Protein AF-A0A7X6PWD3-F1 (afdb_monomer_lite)

pLDDT: mean 78.18, std 14.81, range [37.94, 95.38]

Foldseek 3Di:
DDPVQVCCCPPVVHHDAAEDEPVCVCCVQPVCCLPPFVAGGDYWYFYPPPPPDDPVVVVCRQQPAATPPPRHRNVVSVCCRRPPDDDPRNPDDDHNDPVSNPPDDDDPPPPD

Radius of gyration: 16.28 Å; chains: 1; bounding box: 38×36×44 Å

Sequence (112 aa):
MSRNCKQLEQQYRIPSLGGSAANIIDYALNYNFKYTNGSPIRYIGCPFPVAGQPQAVHHKYVFESRDVVSGKPMMQAFIDALTSPLTEQEKYSGPVSKAEAAKEPVEPRLIG

Structure (mmCIF, N/CA/C/O backbone):
data_AF-A0A7X6PWD3-F1
#
_entry.id   AF-A0A7X6PWD3-F1
#
loop_
_atom_site.group_PDB
_atom_site.id
_atom_site.type_symbol
_atom_site.label_atom_id
_atom_site.label_alt_id
_atom_site.label_comp_id
_atom_site.label_asym_id
_atom_site.label_entity_id
_atom_site.label_seq_id
_atom_site.pdbx_PDB_ins_code
_atom_site.Cartn_x
_atom_site.Cartn_y
_atom_site.Cartn_z
_atom_site.occupancy
_atom_site.B_iso_or_equiv
_atom_site.auth_seq_id
_atom_site.auth_comp_id
_atom_site.auth_asym_id
_atom_site.auth_atom_id
_atom_site.pdbx_PDB_model_num
ATOM 1 N N . MET A 1 1 ? -2.587 5.049 -9.979 1.00 60.12 1 MET A N 1
ATOM 2 C CA . MET A 1 1 ? -2.666 6.302 -9.194 1.00 60.12 1 MET A CA 1
ATOM 3 C C . MET A 1 1 ? -3.590 7.282 -9.889 1.00 60.12 1 MET A C 1
ATOM 5 O O . MET A 1 1 ? -3.557 7.356 -11.112 1.00 60.12 1 MET A O 1
ATOM 9 N N . SER A 1 2 ? -4.453 7.977 -9.145 1.00 61.50 2 SER A N 1
ATOM 10 C CA . SER A 1 2 ? -5.419 8.908 -9.743 1.00 61.50 2 SER A CA 1
ATOM 11 C C . SER A 1 2 ? -4.719 10.145 -10.324 1.00 61.50 2 SER A C 1
ATOM 13 O O . SER A 1 2 ? -3.634 10.517 -9.877 1.00 61.50 2 SER A O 1
ATOM 15 N N . ARG A 1 3 ? -5.359 10.830 -11.282 1.00 64.06 3 ARG A N 1
ATOM 16 C CA . ARG A 1 3 ? -4.890 12.130 -11.804 1.00 64.06 3 ARG A CA 1
ATOM 17 C C . ARG A 1 3 ? -4.671 13.157 -10.681 1.00 64.06 3 ARG A C 1
ATOM 19 O O . ARG A 1 3 ? -3.749 13.964 -10.762 1.00 64.06 3 ARG A O 1
ATOM 26 N N . ASN A 1 4 ? -5.473 13.073 -9.623 1.00 76.12 4 ASN A N 1
ATOM 27 C CA . ASN A 1 4 ? -5.450 13.998 -8.492 1.00 76.12 4 ASN A CA 1
ATOM 28 C C . ASN A 1 4 ? -4.209 13.798 -7.608 1.00 76.12 4 ASN A C 1
ATOM 30 O O . ASN A 1 4 ? -3.683 14.767 -7.071 1.00 76.12 4 ASN A O 1
ATOM 34 N N . CYS A 1 5 ? -3.688 12.569 -7.512 1.00 76.31 5 CYS A N 1
ATOM 35 C CA . CYS A 1 5 ? -2.472 12.266 -6.748 1.00 76.31 5 CYS A CA 1
ATOM 36 C C . CYS A 1 5 ? -1.264 13.058 -7.272 1.00 76.31 5 CYS A C 1
ATOM 38 O O . CYS A 1 5 ? -0.544 13.680 -6.498 1.00 76.31 5 CYS A O 1
ATOM 40 N N . LYS A 1 6 ? -1.108 13.127 -8.601 1.00 76.31 6 LYS A N 1
ATOM 41 C CA . LYS A 1 6 ? -0.026 13.890 -9.239 1.00 76.31 6 LYS A CA 1
ATOM 42 C C . LYS A 1 6 ? -0.104 15.381 -8.908 1.00 76.31 6 LYS A C 1
ATOM 44 O O . LYS A 1 6 ? 0.919 16.024 -8.700 1.00 76.31 6 LYS A O 1
ATOM 49 N N . GLN A 1 7 ? -1.316 15.930 -8.859 1.00 80.94 7 GLN A N 1
ATOM 50 C CA . GLN A 1 7 ? -1.524 17.331 -8.511 1.00 80.94 7 GLN A CA 1
ATOM 51 C C . GLN A 1 7 ? -1.147 17.607 -7.048 1.00 80.94 7 GLN A C 1
ATOM 53 O O . GLN A 1 7 ? -0.446 18.581 -6.780 1.00 80.94 7 GLN A O 1
ATOM 58 N N . LEU A 1 8 ? -1.563 16.736 -6.122 1.00 86.06 8 LEU A N 1
ATOM 59 C CA . LEU A 1 8 ? -1.222 16.836 -4.698 1.00 86.06 8 LEU A CA 1
ATOM 60 C C . LEU A 1 8 ? 0.294 16.834 -4.470 1.00 86.06 8 LEU A C 1
ATOM 62 O O . LEU A 1 8 ? 0.806 17.699 -3.761 1.00 86.06 8 LEU A O 1
ATOM 66 N N . GLU A 1 9 ? 1.015 15.933 -5.133 1.00 84.06 9 GLU A N 1
ATOM 67 C CA . GLU A 1 9 ? 2.469 15.830 -4.999 1.00 84.06 9 GLU A CA 1
ATOM 68 C C . GLU A 1 9 ? 3.200 17.021 -5.629 1.00 84.06 9 GLU A C 1
ATOM 70 O O . GLU A 1 9 ? 4.070 17.619 -4.999 1.00 84.06 9 GLU A O 1
ATOM 75 N N . GLN A 1 10 ? 2.847 17.398 -6.863 1.00 82.00 10 GLN A N 1
ATOM 76 C CA . GLN A 1 10 ? 3.604 18.403 -7.616 1.00 82.00 10 GLN A CA 1
ATOM 77 C C . GLN A 1 10 ? 3.282 19.842 -7.206 1.00 82.00 10 GLN A C 1
ATOM 79 O O . GLN A 1 10 ? 4.189 20.670 -7.128 1.00 82.00 10 GLN A O 1
ATOM 84 N N . GLN A 1 11 ? 2.006 20.160 -6.966 1.00 89.50 11 GLN A N 1
ATOM 85 C CA . GLN A 1 11 ? 1.575 21.532 -6.668 1.00 89.50 11 GLN A CA 1
ATOM 86 C C . GLN A 1 11 ? 1.573 21.820 -5.170 1.00 89.50 11 GLN A C 1
ATOM 88 O O . GLN A 1 11 ? 2.007 22.890 -4.751 1.00 89.50 11 GLN A O 1
ATOM 93 N N . TYR A 1 12 ? 1.104 20.865 -4.365 1.00 89.56 12 TYR A N 1
ATOM 94 C CA . TYR A 1 12 ? 0.889 21.070 -2.931 1.00 89.56 12 TYR A CA 1
ATOM 95 C C . TYR A 1 12 ? 1.946 20.399 -2.055 1.00 89.56 12 TYR A C 1
ATOM 97 O O . TYR A 1 12 ? 1.946 20.611 -0.845 1.00 89.56 12 TYR A O 1
ATOM 105 N N . ARG A 1 13 ? 2.865 19.623 -2.650 1.00 85.19 13 ARG A N 1
ATOM 106 C CA . ARG A 1 13 ? 3.916 18.875 -1.940 1.00 85.19 13 ARG A CA 1
ATOM 107 C C . ARG A 1 13 ? 3.355 17.943 -0.862 1.00 85.19 13 ARG A C 1
ATOM 109 O O . ARG A 1 13 ? 4.013 17.683 0.142 1.00 85.19 13 ARG A O 1
ATOM 116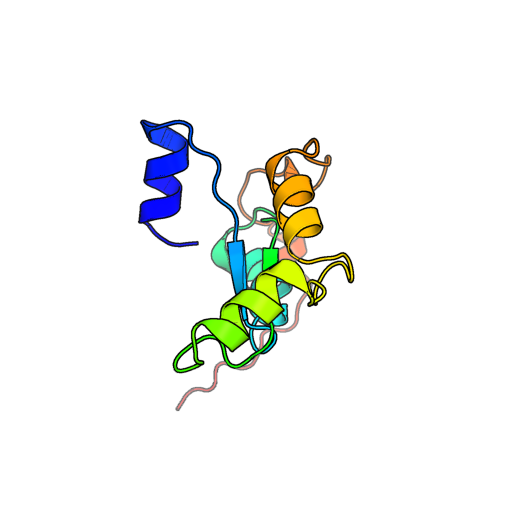 N N . ILE A 1 14 ? 2.138 17.441 -1.074 1.00 87.31 14 ILE A N 1
ATOM 117 C CA . ILE A 1 14 ? 1.510 16.453 -0.200 1.00 87.31 14 ILE A CA 1
ATOM 118 C C . ILE A 1 14 ? 1.863 15.070 -0.757 1.00 87.31 14 ILE A C 1
ATOM 120 O O . ILE A 1 14 ? 1.496 14.782 -1.900 1.00 87.31 14 ILE A O 1
ATOM 124 N N . PRO A 1 15 ? 2.570 14.217 0.005 1.00 83.62 15 PRO A N 1
ATOM 125 C CA . PRO A 1 15 ? 2.922 12.883 -0.458 1.00 83.62 15 PRO A CA 1
ATOM 126 C C . PRO A 1 15 ? 1.659 12.039 -0.637 1.00 83.62 15 PRO A C 1
ATOM 128 O O . PRO A 1 15 ? 0.723 12.122 0.163 1.00 83.62 15 PRO A O 1
ATOM 131 N N . SER A 1 16 ? 1.630 11.217 -1.684 1.00 85.81 16 SER A N 1
ATOM 132 C CA . SER A 1 16 ? 0.515 10.316 -1.951 1.00 85.81 16 SER A CA 1
ATOM 133 C C . SER A 1 16 ? 0.985 8.866 -2.044 1.00 85.81 16 SER A C 1
ATOM 135 O O . SER A 1 16 ? 2.141 8.584 -2.349 1.00 85.81 16 SER A O 1
ATOM 137 N N . LEU A 1 17 ? 0.085 7.934 -1.730 1.00 86.94 17 LEU A N 1
ATOM 138 C CA . LEU A 1 17 ? 0.376 6.504 -1.705 1.00 86.94 17 LEU A CA 1
ATOM 139 C C . LEU A 1 17 ? -0.664 5.730 -2.513 1.00 86.94 17 LEU A C 1
ATOM 141 O O . LEU A 1 17 ? -1.846 6.082 -2.528 1.00 86.94 17 LEU A O 1
ATOM 145 N N . GLY A 1 18 ? -0.226 4.648 -3.158 1.00 85.06 18 GLY A N 1
ATOM 146 C CA . GLY A 1 18 ? -1.120 3.695 -3.799 1.00 85.06 18 GLY A CA 1
ATOM 147 C C . GLY A 1 18 ? -1.838 2.816 -2.778 1.00 85.06 18 GLY A C 1
ATOM 148 O O . GLY A 1 18 ? -1.227 1.952 -2.160 1.00 85.06 18 GLY A O 1
ATOM 149 N N . GLY A 1 19 ? -3.149 2.992 -2.637 1.00 86.81 19 GLY A N 1
ATOM 150 C CA . GLY A 1 19 ? -4.021 2.029 -1.963 1.00 86.81 19 GLY A CA 1
ATOM 151 C C . GLY A 1 19 ? -4.733 1.152 -2.987 1.00 86.81 19 GLY A C 1
ATOM 152 O O . GLY A 1 19 ? -5.250 1.664 -3.982 1.00 86.81 19 GLY A O 1
ATOM 153 N N . SER A 1 20 ? -4.766 -0.158 -2.758 1.00 87.19 20 SER A N 1
ATOM 154 C CA . SER A 1 20 ? -5.459 -1.106 -3.631 1.00 87.19 20 SER A CA 1
ATOM 155 C C . SER A 1 20 ? -6.159 -2.189 -2.814 1.00 87.19 20 SER A C 1
ATOM 157 O O . SER A 1 20 ? -5.796 -2.449 -1.672 1.00 87.19 20 SER A O 1
ATOM 159 N N . ALA A 1 21 ? -7.190 -2.814 -3.373 1.00 86.19 21 ALA A N 1
ATOM 160 C CA . ALA A 1 21 ? -7.843 -3.941 -2.719 1.00 86.19 21 ALA A CA 1
ATOM 161 C C . ALA A 1 21 ? -7.043 -5.235 -2.937 1.00 86.19 21 ALA A C 1
ATOM 163 O O . ALA A 1 21 ? -6.393 -5.407 -3.970 1.00 86.19 21 ALA A O 1
ATOM 164 N N . ALA A 1 22 ? -7.121 -6.167 -1.986 1.00 86.50 22 ALA A N 1
ATOM 165 C CA . ALA A 1 22 ? -6.344 -7.408 -1.998 1.00 86.50 22 ALA A CA 1
ATOM 166 C C . ALA A 1 22 ? -6.516 -8.243 -3.281 1.00 86.50 22 ALA A C 1
ATOM 168 O O . ALA A 1 22 ? -5.589 -8.922 -3.700 1.00 86.50 22 ALA A O 1
ATOM 169 N N . ASN A 1 23 ? -7.671 -8.164 -3.943 1.00 85.62 23 ASN A N 1
ATOM 170 C CA . ASN A 1 23 ? -7.951 -8.900 -5.177 1.00 85.62 23 ASN A CA 1
ATOM 171 C C . ASN A 1 23 ? -7.270 -8.325 -6.435 1.00 85.62 23 ASN A C 1
ATOM 173 O O . ASN A 1 23 ? -7.212 -9.013 -7.448 1.00 85.62 23 ASN A O 1
ATOM 177 N N . ILE A 1 24 ? -6.780 -7.082 -6.398 1.00 84.38 24 ILE A N 1
ATOM 178 C CA . ILE A 1 24 ? -6.121 -6.414 -7.537 1.00 84.38 24 ILE A CA 1
ATOM 179 C C . ILE A 1 24 ? -4.704 -5.922 -7.199 1.00 84.38 24 ILE A C 1
ATOM 181 O O . ILE A 1 24 ? -4.079 -5.213 -7.989 1.00 84.38 24 ILE A O 1
ATOM 185 N N . ILE A 1 25 ? -4.190 -6.265 -6.015 1.00 85.75 25 ILE A N 1
ATOM 186 C CA . ILE A 1 25 ? -2.871 -5.821 -5.552 1.00 85.75 25 ILE A CA 1
ATOM 187 C C . ILE A 1 25 ? -1.743 -6.402 -6.409 1.00 85.75 25 ILE A C 1
ATOM 189 O O . ILE A 1 25 ? -0.799 -5.690 -6.731 1.00 85.75 25 ILE A O 1
ATOM 193 N N . ASP A 1 26 ? -1.887 -7.649 -6.859 1.00 84.69 26 ASP A N 1
ATOM 194 C CA . ASP A 1 26 ? -0.898 -8.315 -7.708 1.00 84.69 26 ASP A CA 1
ATOM 195 C C . ASP A 1 26 ? -0.767 -7.625 -9.074 1.00 84.69 26 ASP A C 1
ATOM 197 O O . ASP A 1 26 ? 0.331 -7.301 -9.527 1.00 84.69 26 ASP A O 1
ATOM 201 N N . TYR A 1 27 ? -1.903 -7.255 -9.671 1.00 82.19 27 TYR A N 1
ATOM 202 C CA . TYR A 1 27 ? -1.935 -6.416 -10.868 1.00 82.19 27 TYR A CA 1
ATOM 203 C C . TYR A 1 27 ? -1.256 -5.055 -10.631 1.00 82.19 27 TYR A C 1
ATOM 205 O O . TYR A 1 27 ? -0.493 -4.575 -11.473 1.00 82.19 27 TYR A O 1
ATOM 213 N N . ALA A 1 28 ? -1.508 -4.422 -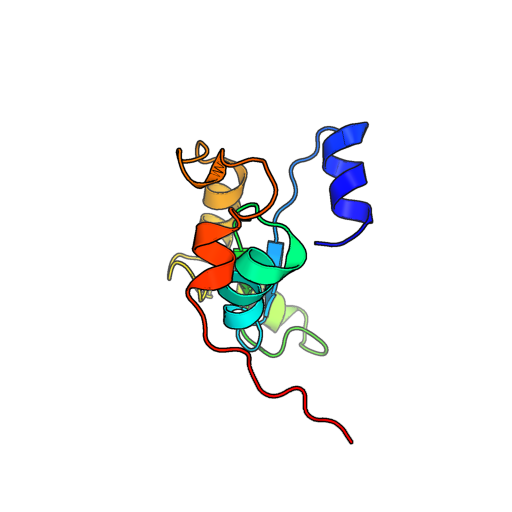9.481 1.00 78.62 28 ALA A N 1
ATOM 214 C CA . ALA A 1 28 ? -0.930 -3.122 -9.149 1.00 78.62 28 ALA A CA 1
ATOM 215 C C . ALA A 1 28 ? 0.595 -3.173 -8.946 1.00 78.62 28 ALA A C 1
ATOM 217 O O . ALA A 1 28 ? 1.278 -2.225 -9.334 1.00 78.62 28 ALA A O 1
ATOM 218 N N . LEU A 1 29 ? 1.119 -4.263 -8.378 1.00 79.69 29 LEU A N 1
ATOM 219 C CA . LEU A 1 29 ? 2.551 -4.460 -8.145 1.00 79.69 29 LEU A CA 1
ATOM 220 C C . LEU A 1 29 ? 3.293 -4.877 -9.418 1.00 79.69 29 LEU A C 1
ATOM 222 O O . LEU A 1 29 ? 4.348 -4.325 -9.717 1.00 79.69 29 LEU A O 1
ATOM 226 N N . ASN A 1 30 ? 2.738 -5.820 -10.182 1.00 79.12 30 ASN A N 1
ATOM 227 C CA . ASN A 1 30 ? 3.446 -6.450 -11.293 1.00 79.12 30 ASN A CA 1
ATOM 228 C C . ASN A 1 30 ? 3.099 -5.820 -12.641 1.00 79.12 30 ASN A C 1
ATOM 230 O O . ASN A 1 30 ? 3.981 -5.342 -13.353 1.00 79.12 30 ASN A O 1
ATOM 234 N N . TYR A 1 31 ? 1.817 -5.792 -13.001 1.00 73.94 31 TYR A N 1
ATOM 235 C CA . TYR A 1 31 ? 1.398 -5.347 -14.330 1.00 73.94 31 TYR A CA 1
ATOM 236 C C . TYR A 1 31 ? 1.561 -3.833 -14.497 1.00 73.94 31 TYR A C 1
ATOM 238 O O . TYR A 1 31 ? 2.120 -3.360 -15.484 1.00 73.94 31 TYR A O 1
ATOM 246 N N . ASN A 1 32 ? 1.114 -3.054 -13.511 1.00 68.00 32 ASN A N 1
ATOM 247 C CA . ASN A 1 32 ? 1.161 -1.593 -13.584 1.00 68.00 32 ASN A CA 1
ATOM 248 C C . ASN A 1 32 ? 2.604 -1.056 -13.618 1.00 68.00 32 ASN A C 1
ATOM 250 O O . ASN A 1 32 ? 2.889 -0.100 -14.343 1.00 68.00 32 ASN A O 1
ATOM 254 N N . PHE A 1 33 ? 3.514 -1.706 -12.884 1.00 67.38 33 PHE A N 1
ATOM 255 C CA . PHE A 1 33 ? 4.942 -1.408 -12.946 1.00 67.38 33 PHE A CA 1
ATOM 256 C C . PHE A 1 33 ? 5.518 -1.695 -14.338 1.00 67.38 33 PHE A C 1
ATOM 258 O O . PHE A 1 33 ? 6.113 -0.814 -14.958 1.00 67.38 33 PHE A O 1
ATOM 265 N N . LYS A 1 34 ? 5.284 -2.907 -14.858 1.00 65.88 34 LYS A N 1
ATOM 266 C CA . LYS A 1 34 ? 5.877 -3.378 -16.118 1.00 65.88 34 LYS A CA 1
ATOM 267 C C . LYS A 1 34 ? 5.339 -2.670 -17.362 1.00 65.88 34 LYS A C 1
ATOM 269 O O . LYS A 1 34 ? 6.105 -2.411 -18.284 1.00 65.88 34 LYS A O 1
ATOM 274 N N . TYR A 1 35 ? 4.043 -2.363 -17.401 1.00 63.16 35 TYR A N 1
ATOM 275 C CA . TYR A 1 35 ? 3.366 -1.968 -18.643 1.00 63.16 35 TYR A CA 1
ATOM 276 C C . TYR A 1 35 ? 2.849 -0.529 -18.665 1.00 63.16 35 TYR A C 1
ATOM 278 O O . TYR A 1 35 ? 2.548 -0.018 -19.743 1.00 63.16 35 TYR A O 1
ATOM 286 N N . THR A 1 36 ? 2.759 0.144 -17.514 1.00 60.78 36 THR A N 1
ATOM 287 C CA . THR A 1 36 ? 2.121 1.467 -17.442 1.00 60.78 36 THR A CA 1
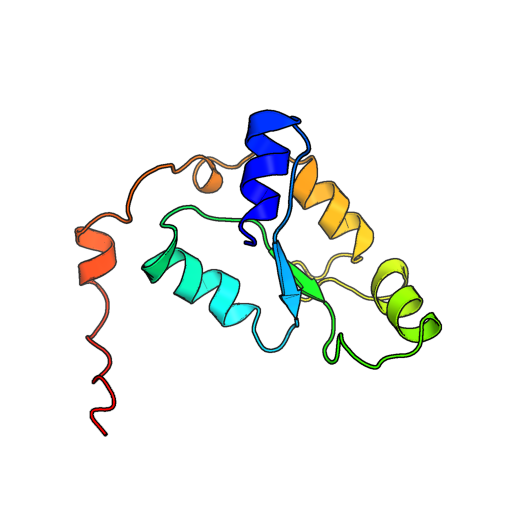ATOM 288 C C . THR A 1 36 ? 3.083 2.564 -17.016 1.00 60.78 36 THR A C 1
ATOM 290 O O . THR A 1 36 ? 3.222 3.556 -17.728 1.00 60.78 36 THR A O 1
ATOM 293 N N . ASN A 1 37 ? 3.696 2.449 -15.833 1.00 60.47 37 ASN A N 1
ATOM 294 C CA . ASN A 1 37 ? 4.387 3.586 -15.220 1.00 60.47 37 ASN A CA 1
ATOM 295 C C . ASN A 1 37 ? 5.921 3.508 -15.299 1.00 60.47 37 ASN A C 1
ATOM 297 O O . ASN A 1 37 ? 6.556 4.556 -15.254 1.00 60.47 37 ASN A O 1
ATOM 301 N N . GLY A 1 38 ? 6.504 2.306 -15.396 1.00 56.47 38 GLY A N 1
ATOM 302 C CA . GLY A 1 38 ? 7.946 2.065 -15.318 1.00 56.47 38 GLY A CA 1
ATOM 303 C C . GLY A 1 38 ? 8.635 2.456 -14.007 1.00 56.47 38 GLY A C 1
ATOM 304 O O . GLY A 1 38 ? 9.836 2.249 -13.885 1.00 56.47 38 GLY A O 1
ATOM 305 N N . SER A 1 39 ? 7.908 2.976 -13.014 1.00 60.62 39 SER A N 1
ATOM 306 C CA . SER A 1 39 ? 8.444 3.416 -11.720 1.00 60.62 39 SER A CA 1
ATOM 307 C C . SER A 1 39 ? 7.827 2.601 -10.582 1.00 60.62 39 SER A C 1
ATOM 309 O O . SER A 1 39 ? 6.594 2.509 -10.504 1.00 60.62 39 SER A O 1
ATOM 311 N N . PRO A 1 40 ? 8.628 2.022 -9.670 1.00 69.44 40 PRO A N 1
ATOM 312 C CA . PRO A 1 40 ? 8.081 1.224 -8.582 1.00 69.44 40 PRO A CA 1
ATOM 313 C C . PRO A 1 40 ? 7.347 2.148 -7.607 1.00 69.44 40 PRO A C 1
ATOM 315 O O . PRO A 1 40 ? 7.953 3.002 -6.966 1.00 69.44 40 PRO A O 1
ATOM 318 N N . ILE A 1 41 ? 6.025 1.998 -7.513 1.00 78.00 41 ILE A N 1
ATOM 319 C CA . ILE A 1 41 ? 5.198 2.717 -6.538 1.00 78.00 41 ILE A CA 1
ATOM 320 C C . ILE A 1 41 ? 4.966 1.787 -5.351 1.00 78.00 41 ILE A C 1
ATOM 322 O O . ILE A 1 41 ? 4.610 0.624 -5.537 1.00 78.00 41 ILE A O 1
ATOM 326 N N . ARG A 1 42 ? 5.109 2.309 -4.131 1.00 85.00 42 ARG A N 1
ATOM 327 C CA . ARG A 1 42 ? 4.707 1.589 -2.919 1.00 85.00 42 ARG A CA 1
ATOM 328 C C . ARG A 1 42 ? 3.189 1.448 -2.885 1.00 85.00 42 ARG A C 1
ATOM 330 O O . ARG A 1 42 ? 2.471 2.450 -2.931 1.00 85.00 42 ARG A O 1
ATOM 337 N N . TYR A 1 43 ? 2.718 0.211 -2.780 1.00 86.62 43 TYR A N 1
ATOM 338 C CA . TYR A 1 43 ? 1.303 -0.093 -2.610 1.00 86.62 43 TYR A CA 1
ATOM 339 C C . TYR A 1 43 ? 1.024 -0.695 -1.242 1.00 86.62 43 TYR A C 1
ATOM 341 O O . TYR A 1 43 ? 1.808 -1.491 -0.731 1.00 86.62 43 TYR A O 1
ATOM 349 N N . ILE A 1 44 ? -0.138 -0.343 -0.703 1.00 89.50 44 ILE A N 1
ATOM 350 C CA . ILE A 1 44 ? -0.751 -1.006 0.444 1.00 89.50 44 ILE A CA 1
ATOM 351 C C . ILE A 1 44 ? -2.027 -1.687 -0.020 1.00 89.50 44 ILE A C 1
ATOM 353 O O . ILE A 1 44 ? -2.819 -1.118 -0.781 1.00 89.50 44 ILE A O 1
ATOM 357 N N . GLY A 1 45 ? -2.204 -2.922 0.432 1.00 90.06 45 GLY A N 1
ATOM 358 C CA . GLY A 1 45 ? -3.343 -3.754 0.114 1.00 90.06 45 GLY A CA 1
ATOM 359 C C . GLY A 1 45 ? -4.347 -3.802 1.264 1.00 90.06 45 GLY A C 1
ATOM 360 O O . GLY A 1 45 ? -4.068 -4.351 2.330 1.00 90.06 45 GLY A O 1
ATOM 361 N N . CYS A 1 46 ? -5.547 -3.280 1.024 1.00 85.88 46 CYS A N 1
ATOM 362 C CA . CYS A 1 46 ? -6.677 -3.379 1.944 1.00 85.88 46 CYS A CA 1
ATOM 363 C C . CYS A 1 46 ? -7.424 -4.713 1.766 1.00 85.88 46 CYS A C 1
ATOM 365 O O . CYS A 1 46 ? -7.552 -5.190 0.632 1.00 85.88 46 CYS A O 1
ATOM 367 N N . PRO A 1 47 ? -8.006 -5.286 2.837 1.00 85.00 47 PRO A N 1
ATOM 368 C CA . PRO A 1 47 ? -8.909 -6.427 2.722 1.00 85.00 47 PRO A CA 1
ATOM 369 C C . PRO A 1 47 ? -10.070 -6.146 1.757 1.00 85.00 47 PRO A C 1
ATOM 371 O O . PRO A 1 47 ? -10.589 -5.030 1.687 1.00 85.00 47 PRO A O 1
ATOM 374 N N . PHE A 1 48 ? -10.481 -7.166 1.004 1.00 82.75 48 PHE A N 1
ATOM 375 C CA . PHE A 1 48 ? -11.616 -7.092 0.084 1.00 82.75 48 PHE A CA 1
ATOM 376 C C . PHE A 1 48 ? -12.851 -7.754 0.720 1.00 82.75 48 PHE A C 1
ATOM 378 O O . PHE A 1 48 ? -12.704 -8.827 1.306 1.00 82.75 48 PHE A O 1
ATOM 385 N N . PRO A 1 49 ? -14.063 -7.180 0.585 1.00 84.81 49 PRO A N 1
ATOM 386 C CA . PRO A 1 49 ? -14.425 -5.990 -0.196 1.00 84.81 49 PRO A CA 1
ATOM 387 C C . PRO A 1 49 ? -14.161 -4.660 0.528 1.00 84.81 49 PRO A C 1
ATOM 389 O O . PRO A 1 49 ? -14.309 -4.554 1.745 1.00 84.81 49 PRO A O 1
ATOM 392 N N . VAL A 1 50 ? -13.816 -3.626 -0.251 1.00 82.50 50 VAL A N 1
ATOM 393 C CA . VAL A 1 50 ? -13.570 -2.257 0.251 1.00 82.50 50 VAL A CA 1
ATOM 394 C C . VAL A 1 50 ? -14.839 -1.397 0.198 1.00 82.50 50 VAL A C 1
ATOM 396 O O . VAL A 1 50 ? -15.118 -0.649 1.131 1.00 82.50 50 VAL A O 1
ATOM 399 N N . ALA A 1 51 ? -15.636 -1.506 -0.867 1.00 86.69 51 ALA A N 1
ATOM 400 C CA . ALA A 1 51 ? -16.869 -0.735 -1.031 1.00 86.69 51 ALA A CA 1
ATOM 401 C C . ALA A 1 51 ? -18.083 -1.443 -0.405 1.00 86.69 51 ALA A C 1
ATOM 403 O O . ALA A 1 51 ? -18.145 -2.671 -0.371 1.00 86.69 51 ALA A O 1
ATOM 404 N N . GLY A 1 52 ? -19.055 -0.662 0.076 1.00 88.31 52 GLY A N 1
ATOM 405 C CA . GLY A 1 52 ? -20.318 -1.172 0.629 1.00 88.31 52 GLY A CA 1
ATOM 406 C C . GLY A 1 52 ? -20.228 -1.761 2.041 1.00 88.31 52 GLY A C 1
ATOM 407 O O . GLY A 1 52 ? -21.228 -2.248 2.557 1.00 88.31 52 GLY A O 1
ATOM 408 N N . GLN A 1 53 ? -19.054 -1.717 2.675 1.00 91.50 53 GLN A N 1
ATOM 409 C CA . GLN A 1 53 ? -18.877 -2.179 4.049 1.00 91.50 53 GLN A CA 1
ATOM 410 C C . GLN A 1 53 ? -19.287 -1.105 5.073 1.00 91.50 53 GLN A C 1
ATOM 412 O O . GLN A 1 53 ? -19.115 0.087 4.806 1.00 91.50 53 GLN A O 1
ATOM 417 N N . PRO A 1 54 ? -19.802 -1.497 6.253 1.00 94.25 54 PRO A N 1
ATOM 418 C CA . PRO A 1 54 ? -20.070 -0.565 7.345 1.00 94.25 54 PRO A CA 1
ATOM 419 C C . PRO A 1 54 ? -18.801 0.144 7.834 1.00 94.25 54 PRO A C 1
ATOM 421 O O . PRO A 1 54 ? -17.717 -0.439 7.835 1.00 94.25 54 PRO A O 1
ATOM 424 N N . GLN A 1 55 ? -18.950 1.351 8.386 1.00 92.62 55 GLN A N 1
ATOM 425 C CA . GLN A 1 55 ? -17.832 2.119 8.956 1.00 92.62 55 GLN A CA 1
ATOM 426 C C . GLN A 1 55 ? -17.037 1.325 10.008 1.00 92.62 55 GLN A C 1
ATOM 428 O O . GLN A 1 55 ? -15.813 1.416 10.054 1.00 92.62 55 GLN A O 1
ATOM 433 N N . ALA A 1 56 ? -17.712 0.505 10.822 1.00 94.12 56 ALA A N 1
ATOM 434 C CA . ALA A 1 56 ? -17.055 -0.356 11.805 1.00 94.12 56 ALA A CA 1
ATOM 435 C C . ALA A 1 56 ? -16.106 -1.379 11.155 1.00 94.12 56 ALA A C 1
ATOM 437 O O . ALA A 1 56 ? -15.063 -1.696 11.716 1.00 94.12 56 ALA A O 1
ATOM 438 N N . VAL A 1 57 ? -16.433 -1.874 9.959 1.00 91.81 57 VAL A N 1
ATOM 439 C CA . VAL A 1 57 ? -15.571 -2.796 9.209 1.00 91.81 57 VAL A CA 1
ATOM 440 C C . VAL A 1 57 ? -14.366 -2.052 8.639 1.00 91.81 57 VAL A C 1
ATOM 442 O O . VAL A 1 57 ? -13.242 -2.526 8.775 1.00 91.81 57 VAL A O 1
ATOM 445 N N . HIS A 1 58 ? -14.557 -0.847 8.092 1.00 90.88 58 HIS A N 1
ATOM 446 C CA . HIS A 1 58 ? -13.429 -0.013 7.655 1.00 90.88 58 HIS A CA 1
ATOM 447 C C . HIS A 1 58 ? -12.495 0.351 8.809 1.00 90.88 58 HIS A C 1
ATOM 449 O O . HIS A 1 58 ? -11.280 0.287 8.651 1.00 90.88 58 HIS A O 1
ATOM 455 N N . HIS A 1 59 ? -13.045 0.660 9.985 1.00 92.50 59 HIS A N 1
ATOM 456 C CA . HIS A 1 59 ? -12.253 0.887 11.192 1.00 92.50 59 HIS A CA 1
ATOM 457 C C . HIS A 1 59 ? -11.388 -0.339 11.519 1.00 92.50 59 HIS A C 1
ATOM 459 O O . HIS A 1 59 ? -10.183 -0.211 11.726 1.00 92.50 59 HIS A O 1
ATOM 465 N N . LYS A 1 60 ? -11.963 -1.546 11.473 1.00 91.88 60 LYS A N 1
ATOM 466 C CA . LYS A 1 60 ? -11.215 -2.798 11.669 1.00 91.88 60 LYS A CA 1
ATOM 467 C C . LYS A 1 60 ? -10.126 -3.017 10.620 1.00 91.88 60 LYS A C 1
ATOM 469 O O . LYS A 1 60 ? -9.041 -3.485 10.958 1.00 91.88 60 LYS A O 1
ATOM 474 N N . TYR A 1 61 ? -10.367 -2.659 9.361 1.00 89.88 61 TYR A N 1
ATOM 475 C CA . TYR A 1 61 ? -9.336 -2.749 8.320 1.00 89.88 61 TYR A CA 1
ATOM 476 C C . TYR A 1 61 ? -8.127 -1.869 8.630 1.00 89.88 61 TYR A C 1
ATOM 478 O O . TYR A 1 61 ? -6.990 -2.278 8.415 1.00 89.88 61 TYR A O 1
ATOM 486 N N . VAL A 1 62 ? -8.373 -0.673 9.155 1.00 89.94 62 VAL A N 1
ATOM 487 C CA . VAL A 1 62 ? -7.321 0.301 9.444 1.00 89.94 62 VAL A CA 1
ATOM 488 C C . VAL A 1 62 ? -6.580 -0.032 10.742 1.00 89.94 62 VAL A C 1
ATOM 490 O O . VAL A 1 62 ? -5.352 0.008 10.774 1.00 89.94 62 VAL A O 1
ATOM 493 N N . PHE A 1 63 ? -7.298 -0.370 11.813 1.00 92.62 63 PHE A N 1
ATOM 494 C CA . PHE A 1 63 ? -6.705 -0.469 13.152 1.00 92.62 63 PHE A CA 1
ATOM 495 C C . PHE A 1 63 ? -6.386 -1.894 13.603 1.00 92.62 63 PHE A C 1
ATOM 497 O O . PHE A 1 63 ? -5.496 -2.079 14.429 1.00 92.62 63 PHE A O 1
ATOM 504 N N . GLU A 1 64 ? -7.082 -2.898 13.071 1.00 92.25 64 GLU A N 1
ATOM 505 C CA . GLU A 1 64 ? -6.961 -4.288 13.534 1.00 92.25 64 GLU A CA 1
ATOM 506 C C . GLU A 1 64 ? -6.347 -5.210 12.473 1.00 92.25 64 GLU A C 1
ATOM 508 O O . GLU A 1 64 ? -5.765 -6.243 12.804 1.00 92.25 64 GLU A O 1
ATOM 513 N N . SER A 1 65 ? -6.452 -4.851 11.192 1.00 90.00 65 SER A N 1
ATOM 514 C CA . SER A 1 65 ? -5.983 -5.699 10.096 1.00 90.00 65 SER A CA 1
ATOM 515 C C . SER A 1 65 ? -4.526 -5.433 9.726 1.00 90.00 65 SER A C 1
ATOM 517 O O . SER A 1 65 ? -3.921 -4.406 10.053 1.00 90.00 65 SER A O 1
ATOM 519 N N . ARG A 1 66 ? -3.955 -6.400 9.010 1.00 92.88 66 ARG A N 1
ATOM 520 C CA . ARG A 1 66 ? -2.616 -6.313 8.434 1.00 92.88 66 ARG A CA 1
ATOM 521 C C . ARG A 1 66 ? -2.714 -5.985 6.951 1.00 92.88 6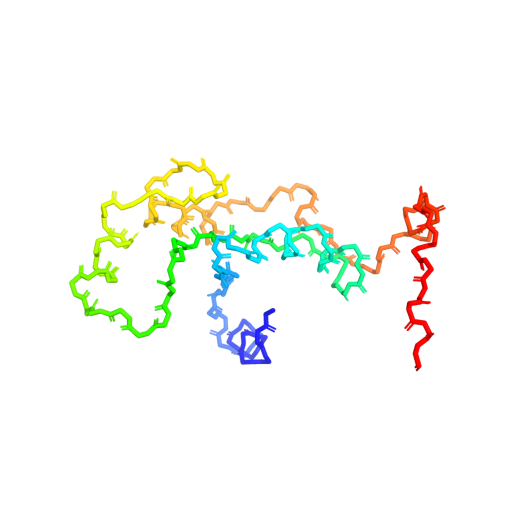6 ARG A C 1
ATOM 523 O O . ARG A 1 66 ? -3.621 -6.462 6.272 1.00 92.88 66 ARG A O 1
ATOM 530 N N . ASP A 1 67 ? -1.781 -5.174 6.477 1.00 90.81 67 ASP A N 1
ATOM 531 C CA . ASP A 1 67 ? -1.561 -4.953 5.054 1.00 90.81 67 ASP A CA 1
ATOM 532 C C . ASP A 1 67 ? 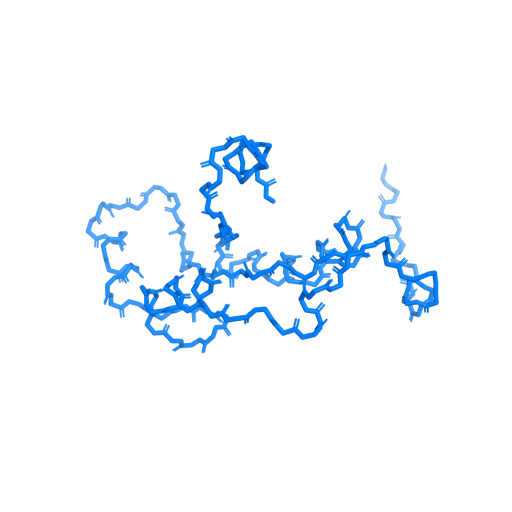-1.197 -6.282 4.386 1.00 90.81 67 ASP A C 1
ATOM 534 O O . ASP A 1 67 ? -0.317 -7.004 4.861 1.00 90.81 67 ASP A O 1
ATOM 538 N N . VAL A 1 68 ? -1.875 -6.609 3.287 1.00 88.75 68 VAL A N 1
ATOM 539 C CA . VAL A 1 68 ? -1.668 -7.892 2.602 1.00 88.75 68 VAL A CA 1
ATOM 540 C C . VAL A 1 68 ? -0.361 -7.945 1.807 1.00 88.75 68 VAL A C 1
ATOM 542 O O . VAL A 1 68 ? 0.052 -9.033 1.420 1.00 88.75 68 VAL A O 1
ATOM 545 N N . VAL A 1 69 ? 0.300 -6.803 1.577 1.00 88.62 69 VAL A N 1
ATOM 546 C CA . VAL A 1 69 ? 1.600 -6.748 0.887 1.00 88.62 69 VAL A CA 1
ATOM 547 C C . VAL A 1 69 ? 2.746 -7.022 1.860 1.00 88.62 69 VAL A C 1
ATOM 549 O O . VAL A 1 69 ? 3.551 -7.922 1.646 1.00 88.62 69 VAL A O 1
ATOM 552 N N . SER A 1 70 ? 2.827 -6.249 2.942 1.00 89.00 70 SER A N 1
ATOM 553 C CA . SER A 1 70 ? 3.934 -6.298 3.904 1.00 89.00 70 SER A CA 1
ATOM 554 C C . SER A 1 70 ? 3.678 -7.200 5.113 1.00 89.00 70 SER A C 1
ATOM 556 O O . SER A 1 70 ? 4.609 -7.493 5.864 1.00 89.00 70 SER A O 1
ATOM 558 N N . GLY A 1 71 ? 2.427 -7.595 5.370 1.00 91.25 71 GLY A N 1
ATOM 559 C CA . GLY A 1 71 ? 2.020 -8.326 6.576 1.00 91.25 71 GLY A CA 1
ATOM 560 C C . GLY A 1 71 ? 2.064 -7.495 7.868 1.00 91.25 71 GLY A C 1
ATOM 561 O O . GLY A 1 71 ? 1.780 -8.017 8.954 1.00 91.25 71 GLY A O 1
ATOM 562 N N . LYS A 1 72 ? 2.420 -6.207 7.790 1.00 93.94 72 LYS A N 1
ATOM 563 C CA . LYS A 1 72 ? 2.479 -5.288 8.936 1.00 93.94 72 LYS A CA 1
ATOM 564 C C . LYS A 1 72 ? 1.083 -4.777 9.309 1.00 93.94 72 LYS A C 1
ATOM 566 O O . LYS A 1 72 ? 0.187 -4.809 8.468 1.00 93.94 72 LYS A O 1
ATOM 571 N N . PRO A 1 73 ? 0.868 -4.277 10.541 1.00 95.38 73 PRO A N 1
ATOM 572 C CA . PRO A 1 73 ? -0.350 -3.539 10.874 1.00 95.38 73 PRO A CA 1
ATOM 573 C C . PRO A 1 73 ? -0.604 -2.418 9.859 1.00 95.38 73 PRO A C 1
ATOM 575 O O . PRO A 1 73 ? 0.324 -1.683 9.519 1.00 95.38 73 PRO A O 1
ATOM 578 N N . MET A 1 74 ? -1.844 -2.291 9.384 1.00 92.56 74 MET A N 1
ATOM 579 C CA . MET A 1 74 ? -2.198 -1.441 8.241 1.00 92.56 74 MET A CA 1
ATOM 580 C C . MET A 1 74 ? -1.694 0.004 8.389 1.00 92.56 74 MET A C 1
ATOM 582 O O . MET A 1 74 ? -1.001 0.515 7.512 1.00 92.56 74 MET A O 1
ATOM 586 N N . MET A 1 75 ? -1.968 0.655 9.525 1.00 93.06 75 MET A N 1
ATOM 587 C CA . MET A 1 75 ? -1.496 2.024 9.777 1.00 93.06 75 MET A CA 1
ATOM 588 C C . MET A 1 75 ? 0.028 2.148 9.805 1.00 93.06 75 MET A C 1
ATOM 590 O O . MET A 1 75 ? 0.564 3.142 9.320 1.00 93.06 75 MET A O 1
ATOM 594 N N . GLN A 1 76 ? 0.734 1.138 10.318 1.00 94.38 76 GLN A N 1
ATOM 595 C CA . GLN A 1 76 ? 2.195 1.149 10.300 1.00 94.38 76 GLN A CA 1
ATOM 596 C C . GLN A 1 76 ? 2.722 1.022 8.870 1.00 94.38 76 GLN A C 1
ATOM 598 O O . GLN A 1 76 ? 3.655 1.729 8.507 1.00 94.38 76 GLN A O 1
ATOM 603 N N . ALA A 1 77 ? 2.094 0.188 8.036 1.00 93.25 77 ALA A N 1
ATOM 604 C CA . ALA A 1 77 ? 2.437 0.105 6.621 1.00 93.25 77 ALA A CA 1
ATOM 605 C C . ALA A 1 77 ? 2.250 1.464 5.918 1.00 93.25 77 ALA A C 1
ATOM 607 O O . ALA A 1 77 ? 3.130 1.870 5.160 1.00 93.25 77 ALA A O 1
ATOM 608 N N . PHE A 1 78 ? 1.168 2.205 6.215 1.00 91.56 78 PHE A N 1
ATOM 609 C CA . PHE A 1 78 ? 0.942 3.560 5.678 1.00 91.56 78 PHE A CA 1
ATOM 610 C C . PHE A 1 78 ? 2.053 4.530 6.076 1.00 91.56 78 PHE A C 1
ATOM 612 O O . PHE A 1 78 ? 2.600 5.226 5.219 1.00 91.56 78 PHE A O 1
ATOM 619 N N . ILE A 1 79 ? 2.401 4.557 7.364 1.00 92.25 79 ILE A N 1
ATOM 620 C CA . ILE A 1 79 ? 3.460 5.420 7.893 1.00 92.25 79 ILE A CA 1
ATOM 621 C C . ILE A 1 79 ? 4.795 5.073 7.236 1.00 92.25 79 ILE A C 1
ATOM 623 O O . ILE A 1 79 ? 5.463 5.960 6.704 1.00 92.25 79 ILE A O 1
ATOM 627 N N . ASP A 1 80 ? 5.164 3.793 7.222 1.00 92.62 80 ASP A N 1
ATOM 628 C CA . ASP A 1 80 ? 6.431 3.333 6.661 1.00 92.62 80 ASP A CA 1
ATOM 629 C C . ASP A 1 80 ? 6.520 3.682 5.175 1.00 92.62 80 ASP A C 1
ATOM 631 O O . ASP A 1 80 ? 7.544 4.194 4.727 1.00 92.62 80 ASP A O 1
ATOM 635 N N . ALA A 1 81 ? 5.451 3.455 4.410 1.00 90.38 81 ALA A N 1
ATOM 636 C CA . ALA A 1 81 ? 5.461 3.696 2.977 1.00 90.38 81 ALA A CA 1
ATOM 637 C C . ALA A 1 81 ? 5.611 5.185 2.630 1.00 90.38 81 ALA A C 1
ATOM 639 O O . ALA A 1 81 ? 6.286 5.507 1.651 1.00 90.38 81 ALA A O 1
ATOM 640 N N . LEU A 1 82 ? 5.039 6.080 3.442 1.00 89.75 82 LEU A N 1
ATOM 641 C CA . LEU A 1 82 ? 5.113 7.531 3.245 1.00 89.75 82 LEU A CA 1
ATOM 642 C C . LEU A 1 82 ? 6.397 8.167 3.795 1.00 89.75 82 LEU A C 1
ATOM 644 O O . LEU A 1 82 ? 6.815 9.205 3.289 1.00 89.75 82 LEU A O 1
ATOM 648 N N . THR A 1 83 ? 7.000 7.589 4.838 1.00 90.19 83 THR A N 1
ATOM 649 C CA . THR A 1 83 ? 8.092 8.242 5.587 1.00 90.19 83 THR A CA 1
ATOM 650 C C . THR A 1 83 ? 9.446 7.557 5.430 1.00 90.19 83 THR A C 1
ATOM 652 O O . THR A 1 83 ? 10.475 8.215 5.589 1.00 90.19 83 THR A O 1
ATOM 655 N N . SER A 1 84 ? 9.483 6.264 5.092 1.00 91.06 84 SER A N 1
ATOM 656 C CA . SER A 1 84 ? 10.753 5.554 4.925 1.00 91.06 84 SER A CA 1
ATOM 657 C C . SER A 1 84 ? 11.505 6.085 3.705 1.00 91.06 84 SER A C 1
ATOM 659 O O . SER A 1 84 ? 10.877 6.311 2.662 1.00 91.06 84 SER A O 1
ATOM 661 N N . PRO A 1 85 ? 12.842 6.212 3.776 1.00 88.94 85 PRO A N 1
ATOM 662 C CA . PRO A 1 85 ? 13.656 6.598 2.630 1.00 88.94 85 PRO A CA 1
ATOM 663 C C . PRO A 1 85 ? 13.374 5.715 1.413 1.00 88.94 85 PRO A C 1
ATOM 665 O O . PRO A 1 85 ? 13.114 4.518 1.553 1.00 88.94 85 PRO A O 1
ATOM 668 N N . LEU A 1 86 ? 13.422 6.300 0.218 1.00 85.19 86 LEU A N 1
ATOM 669 C CA . LEU A 1 86 ? 13.325 5.536 -1.024 1.00 85.19 86 LEU A CA 1
ATOM 670 C C . LEU A 1 86 ? 14.566 4.655 -1.193 1.00 85.19 86 LEU A C 1
ATOM 672 O O . LEU A 1 86 ? 15.696 5.122 -1.024 1.00 85.19 86 LEU A O 1
ATOM 676 N N . THR A 1 87 ? 14.342 3.396 -1.550 1.00 85.75 87 THR A N 1
ATOM 677 C CA . THR A 1 87 ? 15.394 2.454 -1.952 1.00 85.75 87 THR A CA 1
ATOM 678 C C . THR A 1 87 ? 15.953 2.828 -3.327 1.00 85.75 87 THR A C 1
ATOM 680 O O . THR A 1 87 ? 15.341 3.594 -4.072 1.00 85.75 87 THR A O 1
ATOM 683 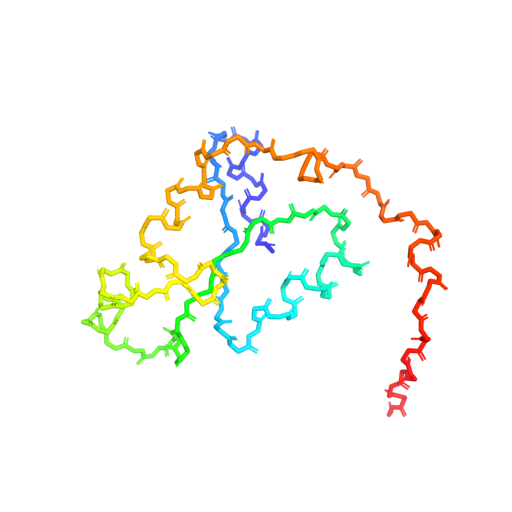N N . GLU A 1 88 ? 17.116 2.288 -3.696 1.00 81.19 88 GLU A N 1
ATOM 684 C CA . GLU A 1 88 ? 17.731 2.564 -5.005 1.00 81.19 88 GLU A CA 1
ATOM 685 C C . GLU A 1 88 ? 16.836 2.138 -6.176 1.00 81.19 88 GLU A C 1
ATOM 687 O O . GLU A 1 88 ? 16.759 2.832 -7.186 1.00 81.19 88 GLU A O 1
ATOM 692 N N . GLN A 1 89 ? 16.097 1.040 -6.017 1.00 76.81 89 GLN A N 1
ATOM 693 C CA . GLN A 1 89 ? 15.130 0.570 -7.004 1.00 76.81 89 GLN A CA 1
ATOM 694 C C . GLN A 1 89 ? 13.970 1.560 -7.154 1.00 76.81 89 GLN A C 1
ATOM 696 O O . GLN A 1 89 ? 13.582 1.886 -8.268 1.00 76.81 89 GLN A O 1
ATOM 701 N N . GLU A 1 90 ? 13.444 2.086 -6.047 1.00 77.12 90 GLU A N 1
ATOM 702 C CA . GLU A 1 90 ? 12.327 3.046 -6.042 1.00 77.12 90 GLU A CA 1
ATOM 703 C C . GLU A 1 90 ? 12.719 4.435 -6.557 1.00 77.12 90 GLU A C 1
ATOM 705 O O . GLU A 1 90 ? 11.863 5.187 -7.016 1.00 77.12 90 GLU A O 1
ATOM 710 N N . LYS A 1 91 ? 14.012 4.776 -6.527 1.00 76.56 91 LYS A N 1
ATOM 711 C CA . LYS A 1 91 ? 14.541 5.989 -7.170 1.00 76.56 91 LYS A CA 1
ATOM 712 C C . LYS A 1 91 ? 14.563 5.888 -8.696 1.00 76.56 91 LYS A C 1
ATOM 714 O O . LYS A 1 91 ? 14.816 6.896 -9.359 1.00 76.56 91 LYS A O 1
ATOM 719 N N . TYR A 1 92 ? 14.311 4.705 -9.262 1.00 69.50 92 TYR A N 1
ATOM 720 C CA . TYR A 1 92 ? 14.266 4.529 -10.704 1.00 69.50 92 TYR A CA 1
ATOM 721 C C . TYR A 1 92 ? 13.173 5.406 -11.328 1.00 69.50 92 TYR A C 1
ATOM 723 O O . TYR A 1 92 ? 11.973 5.258 -11.075 1.00 69.50 92 TYR A O 1
ATOM 731 N N . SER A 1 93 ? 13.617 6.326 -12.180 1.00 62.16 93 SER A N 1
ATOM 732 C CA . SER A 1 93 ? 12.760 7.193 -12.975 1.00 62.16 93 SER A CA 1
ATOM 733 C C . SER A 1 93 ? 13.142 7.042 -14.443 1.00 62.16 93 SER A C 1
ATOM 735 O O . SER A 1 93 ? 14.294 7.235 -14.829 1.00 62.16 93 SER A O 1
ATOM 737 N N . GLY A 1 94 ? 12.176 6.640 -15.262 1.00 59.00 94 GLY A N 1
ATOM 738 C CA . GLY A 1 94 ? 12.388 6.383 -16.681 1.00 59.00 94 GLY A CA 1
ATOM 739 C C . GLY A 1 94 ? 11.407 5.346 -17.226 1.00 59.00 94 GLY A C 1
ATOM 740 O O . GLY A 1 94 ? 10.766 4.635 -16.453 1.00 59.00 94 GLY A O 1
ATOM 741 N N . PRO A 1 95 ? 11.247 5.263 -18.555 1.00 57.00 95 PRO A N 1
ATOM 742 C CA . PRO A 1 95 ? 10.521 4.157 -19.167 1.00 57.00 95 PRO A CA 1
ATOM 743 C C . PRO A 1 95 ? 11.262 2.843 -18.895 1.00 57.00 95 PRO A C 1
ATOM 745 O O . PRO A 1 95 ? 12.491 2.822 -18.957 1.00 57.00 95 PRO A O 1
ATOM 748 N N . VAL A 1 96 ? 10.520 1.756 -18.653 1.00 57.00 96 VAL A N 1
ATOM 749 C CA . VAL A 1 96 ? 11.083 0.400 -18.507 1.00 57.00 96 VAL A CA 1
ATOM 750 C C . VAL A 1 96 ? 12.072 0.134 -19.640 1.00 57.00 96 VAL A C 1
ATOM 752 O O . VAL A 1 96 ? 11.790 0.435 -20.807 1.00 57.00 96 VAL A O 1
ATOM 755 N N . SER A 1 97 ? 13.247 -0.410 -19.315 1.00 59.81 97 SER A N 1
ATOM 756 C CA . SER A 1 97 ? 14.252 -0.664 -20.339 1.00 59.81 97 SER A CA 1
ATOM 757 C C . SER A 1 97 ? 13.703 -1.641 -21.388 1.00 59.81 97 SER A C 1
ATOM 759 O O . SER A 1 97 ? 13.035 -2.626 -21.069 1.00 59.81 97 SER A O 1
ATOM 761 N N . LYS A 1 98 ? 14.004 -1.405 -22.673 1.00 56.41 98 LYS A N 1
ATOM 762 C CA . LYS A 1 98 ? 13.569 -2.305 -23.763 1.00 56.41 98 LYS A CA 1
ATOM 763 C C . LYS A 1 98 ? 14.031 -3.755 -23.553 1.00 56.41 98 LYS A C 1
ATOM 765 O O . LYS A 1 98 ? 13.375 -4.672 -24.030 1.00 56.41 98 LYS A O 1
ATOM 770 N N . ALA A 1 99 ? 15.141 -3.958 -22.842 1.00 57.97 99 ALA A N 1
ATOM 771 C CA . ALA A 1 99 ? 15.682 -5.274 -22.516 1.00 57.97 99 ALA A CA 1
ATOM 772 C C . ALA A 1 99 ? 14.868 -6.016 -21.442 1.00 57.97 99 ALA A C 1
ATOM 774 O O . ALA A 1 99 ? 14.838 -7.242 -21.447 1.00 57.97 99 ALA A O 1
ATOM 775 N N . GLU A 1 100 ? 14.207 -5.298 -20.535 1.00 58.28 100 GLU A N 1
ATOM 776 C CA . GLU A 1 100 ? 13.293 -5.883 -19.547 1.00 58.28 100 GLU A CA 1
ATOM 777 C C . GLU A 1 100 ? 11.911 -6.128 -20.152 1.00 58.28 100 GLU A C 1
ATOM 779 O O . GLU A 1 100 ? 11.333 -7.187 -19.928 1.00 58.28 100 GLU A O 1
ATOM 784 N N . ALA A 1 101 ? 11.437 -5.221 -21.012 1.00 53.28 101 ALA A N 1
ATOM 785 C CA . ALA A 1 101 ? 10.190 -5.397 -21.758 1.00 53.28 101 ALA A CA 1
ATOM 786 C C . ALA A 1 101 ? 10.227 -6.586 -22.744 1.00 53.28 101 ALA A C 1
ATOM 788 O O . ALA A 1 101 ? 9.191 -7.171 -23.040 1.00 53.28 101 ALA A O 1
ATOM 789 N N . ALA A 1 102 ? 11.409 -6.958 -23.253 1.00 54.84 102 ALA A N 1
ATOM 790 C CA . ALA A 1 102 ? 11.584 -8.040 -24.229 1.00 54.84 102 ALA A CA 1
ATOM 791 C C . ALA A 1 102 ? 11.753 -9.446 -23.615 1.00 54.84 102 ALA A C 1
ATOM 793 O O . ALA A 1 102 ? 11.861 -10.418 -24.361 1.00 54.84 102 ALA A O 1
ATOM 794 N N . LYS A 1 103 ? 11.814 -9.577 -22.281 1.00 56.38 103 LYS A N 1
ATOM 795 C CA . LYS A 1 103 ? 12.011 -10.871 -21.598 1.00 56.38 103 LYS A CA 1
ATOM 796 C C . LYS A 1 103 ? 10.724 -11.672 -21.372 1.00 56.38 103 LYS A C 1
ATOM 798 O O . LYS A 1 103 ? 10.826 -12.808 -20.919 1.00 56.38 103 LYS A O 1
ATOM 803 N N . GLU A 1 104 ? 9.545 -11.130 -21.677 1.00 52.19 104 GLU A N 1
ATOM 804 C CA . GLU A 1 104 ? 8.272 -11.825 -21.445 1.00 52.19 104 GLU A CA 1
ATOM 805 C C . GLU A 1 104 ? 7.579 -12.259 -22.748 1.00 52.19 104 GLU A C 1
ATOM 807 O O . GLU A 1 104 ? 7.622 -11.535 -23.748 1.00 52.19 104 GLU A O 1
ATOM 812 N N . PRO A 1 105 ? 6.955 -13.456 -22.760 1.00 48.81 105 PRO A N 1
ATOM 813 C CA . PRO A 1 105 ? 6.198 -13.937 -23.904 1.00 48.81 105 PRO A CA 1
ATOM 814 C C . PRO A 1 105 ? 4.993 -13.025 -24.134 1.00 48.81 105 PRO A C 1
ATOM 816 O O . PRO A 1 105 ? 4.274 -12.670 -23.204 1.00 48.81 105 PRO A O 1
ATOM 819 N N . VAL A 1 106 ? 4.780 -12.656 -25.396 1.00 53.16 106 VAL A N 1
ATOM 820 C CA . VAL A 1 106 ? 3.611 -11.895 -25.837 1.00 53.16 106 VAL A CA 1
ATOM 821 C C . VAL A 1 106 ? 2.363 -12.684 -25.440 1.00 53.16 106 VAL A C 1
ATOM 823 O O . VAL A 1 106 ? 2.091 -13.726 -26.037 1.00 53.16 106 VAL A O 1
ATOM 826 N N . GLU A 1 107 ? 1.612 -12.219 -24.438 1.00 48.97 107 GLU A N 1
ATOM 827 C CA . GLU A 1 107 ? 0.282 -12.773 -24.188 1.00 48.97 107 GLU A CA 1
ATOM 828 C C . GLU A 1 107 ? -0.532 -12.622 -25.479 1.00 48.97 107 GLU A C 1
ATOM 830 O O . GLU A 1 107 ? -0.585 -11.518 -26.044 1.00 48.97 107 GLU A O 1
ATOM 835 N N . PRO A 1 108 ? -1.141 -13.705 -25.997 1.00 45.69 108 PRO A N 1
ATOM 836 C CA . PRO A 1 108 ? -1.998 -13.595 -27.158 1.00 45.69 108 PRO A CA 1
ATOM 837 C C . PRO A 1 108 ? -3.134 -12.650 -26.780 1.00 45.69 108 PRO A C 1
ATOM 839 O O . PRO A 1 108 ? -3.958 -12.964 -25.922 1.00 45.69 108 PRO A O 1
ATOM 842 N N . ARG A 1 109 ? -3.153 -11.464 -27.404 1.00 52.97 109 ARG A N 1
ATOM 843 C CA . ARG A 1 109 ? -4.307 -10.566 -27.348 1.00 52.97 109 ARG A CA 1
ATOM 844 C C . ARG A 1 109 ? -5.525 -11.429 -27.643 1.00 52.97 109 ARG A C 1
ATOM 846 O O . ARG A 1 109 ? -5.575 -12.050 -28.702 1.00 52.97 109 ARG A O 1
ATOM 853 N N . LEU A 1 110 ? -6.472 -11.493 -26.713 1.00 48.44 110 LEU A N 1
ATOM 854 C CA . LEU A 1 110 ? -7.795 -12.034 -26.988 1.00 48.44 110 LEU A CA 1
ATOM 855 C C . LEU A 1 110 ? -8.428 -11.110 -28.033 1.00 48.44 110 LEU A C 1
ATOM 857 O O . LEU A 1 110 ? -9.004 -10.077 -27.702 1.00 48.44 110 LEU A O 1
ATOM 861 N N . ILE A 1 111 ? -8.205 -11.439 -29.305 1.00 40.78 111 ILE A N 1
ATOM 862 C CA . ILE A 1 111 ? -8.921 -10.868 -30.437 1.00 40.78 111 ILE A CA 1
ATOM 863 C C . ILE A 1 111 ? -10.288 -11.552 -30.409 1.00 40.78 111 ILE A C 1
ATOM 865 O O . ILE A 1 111 ? -10.416 -12.702 -30.828 1.00 40.78 111 ILE A O 1
ATOM 869 N N . GLY A 1 112 ? -11.259 -10.871 -29.807 1.00 37.94 112 GLY A N 1
ATOM 870 C CA . GLY A 1 112 ? -12.684 -11.085 -30.037 1.00 37.94 112 GLY A CA 1
ATOM 871 C C . GLY A 1 112 ? -13.200 -9.990 -30.951 1.00 37.94 112 GLY A C 1
ATOM 872 O O . GLY A 1 112 ? -12.756 -8.834 -30.757 1.00 37.94 112 GLY A O 1
#

Secondary structure (DSSP, 8-state):
--HHHHHHHHHH-----EEEETTTHHIIIIIHIIIII-S---EEEEPSP-TT--HHHHHHHHHTPBPTTT-SBHHHHHHHHHHSPPPTTTT--SSPPHHHHTTS--------